Protein AF-A0A7W1NV57-F1 (afdb_monomer_lite)

Sequence (138 aa):
ETIRKWAVEFENELSPTANPGDGRQRVFVDDDLAIFALISEMKGQGKLYTDIHAALANGQRGSAPQNAKSLIVADPPRALALQTRIDALESQLTTALNANQRLEGRFDEVNRQLEAAKAEIKALNREIGRLESGKGSE

pLDDT: mean 88.09, std 13.29, range [45.34, 98.12]

Foldseek 3Di:
DDLVVVLVLCVVLFDCQQPVDPPDDRDGDPQNQQLVQLVVVCVVVVDDVVVSVVCVVVVHTHDGDPPVVVPPPPVVVVVVVVVVVVVVVVVVVVVVVVVVVVVVVVVVVVVVVVVVVVVVVVVVVVVVVVVVVVVVPD

Secondary structure (DSSP, 8-state):
--HHHHHHHTTTTS-TTTS--TTS-----HHHHHHHHHHHHHHHTT--HHHHHHHHHTT------S-GGGGS---HHHHHHHHHHHHHHHHHHHHHHHHHHHHHHHHHHHHHHHHHHHHHHHHHHHHHHHHHHHHT--

Radius of gyration: 38.56 Å; chains: 1; bounding box: 72×26×112 Å

Structure (mmCIF, N/CA/C/O backbone):
data_AF-A0A7W1NV57-F1
#
_entry.id   AF-A0A7W1NV57-F1
#
loop_
_atom_site.group_PDB
_atom_site.id
_atom_site.type_symbol
_atom_site.label_atom_id
_atom_site.label_alt_id
_atom_site.label_comp_id
_atom_site.label_asym_id
_atom_site.label_entity_id
_atom_site.label_seq_id
_atom_site.pdbx_PDB_ins_code
_atom_site.Cartn_x
_atom_site.Cartn_y
_atom_site.Cartn_z
_atom_site.occupancy
_atom_site.B_iso_or_equiv
_atom_site.auth_seq_id
_atom_site.auth_comp_id
_atom_site.auth_asym_id
_atom_site.auth_atom_id
_atom_site.pdbx_PDB_model_num
ATOM 1 N N . GLU A 1 1 ? 19.763 9.296 -24.489 1.00 65.12 1 GLU A N 1
ATOM 2 C CA . GLU A 1 1 ? 18.367 9.527 -24.942 1.00 65.12 1 GLU A CA 1
ATOM 3 C C . GLU A 1 1 ? 17.409 8.865 -23.953 1.00 65.12 1 GLU A C 1
ATOM 5 O O . GLU A 1 1 ? 17.891 8.162 -23.075 1.00 65.12 1 GLU A O 1
ATOM 10 N N . THR A 1 2 ? 16.100 9.130 -24.012 1.00 84.31 2 THR A N 1
ATOM 11 C CA . THR A 1 2 ? 15.120 8.570 -23.057 1.00 84.31 2 THR A CA 1
ATOM 12 C C . THR A 1 2 ? 14.015 7.805 -23.783 1.00 84.31 2 THR A C 1
ATOM 14 O O . THR A 1 2 ? 13.649 8.178 -24.897 1.00 84.31 2 THR A O 1
ATOM 17 N N . ILE A 1 3 ? 13.422 6.802 -23.119 1.00 86.62 3 ILE A N 1
ATOM 18 C CA . ILE A 1 3 ? 12.301 5.989 -23.641 1.00 86.62 3 ILE A CA 1
ATOM 19 C C . ILE A 1 3 ? 11.145 6.868 -24.137 1.00 86.62 3 ILE A C 1
ATOM 21 O O . ILE A 1 3 ? 10.529 6.569 -25.150 1.00 86.62 3 ILE A O 1
ATOM 25 N N . ARG A 1 4 ? 10.882 8.006 -23.479 1.00 87.25 4 ARG A N 1
ATOM 26 C CA . ARG A 1 4 ? 9.840 8.950 -23.912 1.00 87.25 4 ARG A CA 1
ATOM 27 C C . ARG A 1 4 ? 10.096 9.515 -25.311 1.00 87.25 4 ARG A C 1
ATOM 29 O O . ARG A 1 4 ? 9.143 9.683 -26.056 1.00 87.25 4 ARG A O 1
ATOM 36 N N . LYS A 1 5 ? 11.349 9.838 -25.651 1.00 90.25 5 LYS A N 1
ATOM 37 C CA . LYS A 1 5 ? 11.689 10.356 -26.985 1.00 90.25 5 LYS A CA 1
ATOM 38 C C . LYS A 1 5 ? 11.549 9.263 -28.038 1.00 90.25 5 LYS A C 1
ATOM 40 O O . LYS A 1 5 ? 10.968 9.511 -29.083 1.00 90.25 5 LYS A O 1
ATOM 45 N N . TRP A 1 6 ? 12.011 8.054 -27.729 1.00 93.31 6 TRP A N 1
ATOM 46 C CA . TRP A 1 6 ? 11.865 6.909 -28.627 1.00 93.31 6 TRP A CA 1
ATOM 47 C C . TRP A 1 6 ? 10.399 6.534 -28.857 1.00 93.31 6 TRP A C 1
ATOM 49 O O . TRP A 1 6 ? 10.021 6.250 -29.980 1.00 93.31 6 TRP A O 1
ATOM 59 N N . ALA A 1 7 ? 9.548 6.628 -27.835 1.00 91.62 7 ALA A N 1
ATOM 60 C CA . ALA A 1 7 ? 8.119 6.358 -27.974 1.00 91.62 7 ALA A CA 1
ATOM 61 C C . ALA A 1 7 ? 7.356 7.376 -28.845 1.00 91.62 7 ALA A C 1
ATOM 63 O O . ALA A 1 7 ? 6.195 7.141 -29.158 1.00 91.62 7 ALA A O 1
ATOM 64 N N . VAL A 1 8 ? 7.970 8.518 -29.171 1.00 91.69 8 VAL A N 1
ATOM 65 C CA . VAL A 1 8 ? 7.435 9.495 -30.132 1.00 91.69 8 VAL A CA 1
ATOM 66 C C . VAL A 1 8 ? 8.051 9.266 -31.511 1.00 91.69 8 VAL A C 1
ATOM 68 O O . VAL A 1 8 ? 7.335 9.256 -32.499 1.00 91.69 8 VAL A O 1
ATOM 71 N N . GLU A 1 9 ? 9.367 9.048 -31.575 1.00 94.00 9 GLU A N 1
ATOM 72 C CA . GLU A 1 9 ? 10.082 8.805 -32.837 1.00 94.00 9 GLU A CA 1
ATOM 73 C C . GLU A 1 9 ? 9.598 7.532 -33.552 1.00 94.00 9 GLU A C 1
ATOM 75 O O . GLU A 1 9 ? 9.389 7.540 -34.759 1.00 94.00 9 GLU A O 1
ATOM 80 N N . PHE A 1 10 ? 9.381 6.453 -32.796 1.00 94.56 10 PHE A N 1
ATOM 81 C CA . PHE A 1 10 ? 9.028 5.124 -33.307 1.00 94.56 10 PHE A CA 1
ATOM 82 C C . PHE A 1 10 ? 7.547 4.784 -33.081 1.00 94.56 10 PHE A C 1
ATOM 84 O O . PHE A 1 10 ? 7.187 3.634 -32.838 1.00 94.56 10 PHE A O 1
ATOM 91 N N . GLU A 1 11 ? 6.671 5.791 -33.081 1.00 93.94 11 GLU A N 1
ATOM 92 C CA . GLU A 1 11 ? 5.237 5.606 -32.820 1.00 93.94 11 GLU A CA 1
ATOM 93 C C . GLU A 1 11 ? 4.569 4.638 -33.809 1.00 93.94 11 GLU A C 1
ATOM 95 O O . GLU A 1 11 ? 3.658 3.910 -33.425 1.00 93.94 11 GLU A O 1
ATOM 100 N N . ASN A 1 12 ? 5.037 4.593 -35.058 1.00 93.44 12 ASN A N 1
ATOM 101 C CA . ASN A 1 12 ? 4.463 3.730 -36.093 1.00 93.44 12 ASN A CA 1
ATOM 102 C C . ASN A 1 12 ? 4.837 2.253 -35.915 1.00 93.44 12 ASN A C 1
ATOM 104 O O . ASN A 1 12 ? 4.142 1.373 -36.420 1.00 93.44 12 ASN A O 1
ATOM 108 N N . GLU A 1 13 ? 5.953 1.981 -35.243 1.00 93.94 13 GLU A N 1
ATOM 109 C CA . GLU A 1 13 ? 6.467 0.637 -34.999 1.00 93.94 13 GLU A CA 1
ATOM 110 C C . GLU A 1 13 ? 6.017 0.078 -33.647 1.00 93.94 13 GLU A C 1
ATOM 112 O O . GLU A 1 13 ? 6.025 -1.136 -33.462 1.00 93.94 13 GLU A O 1
ATOM 117 N N . LEU A 1 14 ? 5.629 0.950 -32.716 1.00 93.81 14 LEU A N 1
ATOM 118 C CA . LEU A 1 14 ? 5.177 0.590 -31.378 1.00 93.81 14 LEU A CA 1
ATOM 119 C C . LEU A 1 14 ? 3.665 0.337 -31.319 1.00 93.81 14 LEU A C 1
ATOM 121 O O . LEU A 1 14 ? 2.883 0.709 -32.194 1.00 93.81 14 LEU A O 1
ATOM 125 N N . SER A 1 15 ? 3.234 -0.284 -30.226 1.00 91.75 15 SER A N 1
ATOM 126 C CA . SER A 1 15 ? 1.825 -0.506 -29.943 1.00 91.75 15 SER A CA 1
ATOM 127 C C . SER A 1 15 ? 1.056 0.816 -29.765 1.00 91.75 15 SER A C 1
ATOM 129 O O . SER A 1 15 ? 1.597 1.798 -29.248 1.00 91.75 15 SER A O 1
ATOM 131 N N . PRO A 1 16 ? -0.257 0.856 -30.066 1.00 88.81 16 PRO A N 1
ATOM 132 C CA . PRO A 1 16 ? -1.076 2.055 -29.848 1.00 88.81 16 PRO A CA 1
ATOM 133 C C . PRO A 1 16 ? -1.112 2.529 -28.385 1.00 88.81 16 PRO A C 1
ATOM 135 O O . PRO A 1 16 ? -1.417 3.685 -28.095 1.00 88.81 16 PRO A O 1
ATOM 138 N N . THR A 1 17 ? -0.813 1.639 -27.434 1.00 87.69 17 THR A N 1
ATOM 139 C CA . THR A 1 17 ? -0.750 1.962 -26.003 1.00 87.69 17 THR A CA 1
ATOM 140 C C . THR A 1 17 ? 0.581 2.590 -25.586 1.00 87.69 17 THR A C 1
ATOM 142 O O . THR A 1 17 ? 0.657 3.197 -24.512 1.00 87.69 17 THR A O 1
ATOM 145 N N . ALA A 1 18 ? 1.612 2.504 -26.432 1.00 88.25 18 ALA A N 1
ATOM 146 C CA . ALA A 1 18 ? 2.917 3.113 -26.207 1.00 88.25 18 ALA A CA 1
ATOM 147 C C . ALA A 1 18 ? 2.871 4.647 -26.319 1.00 88.25 18 ALA A C 1
ATOM 149 O O . ALA A 1 18 ? 3.625 5.331 -25.615 1.00 88.25 18 ALA A O 1
ATOM 150 N N . ASN A 1 19 ? 1.962 5.195 -27.139 1.00 87.69 19 ASN A N 1
ATOM 151 C CA . ASN A 1 19 ? 1.694 6.632 -27.267 1.00 87.69 19 ASN A CA 1
ATOM 152 C C . ASN A 1 19 ? 0.181 6.955 -27.254 1.00 87.69 19 ASN A C 1
ATOM 154 O O . ASN A 1 19 ? -0.391 7.330 -28.270 1.00 87.69 19 ASN A O 1
ATOM 158 N N . PRO A 1 20 ? -0.502 6.858 -26.099 1.00 84.44 20 PRO A N 1
ATOM 159 C CA . PRO A 1 20 ? -1.964 6.938 -26.032 1.00 84.44 20 PRO A CA 1
ATOM 160 C C . PRO A 1 20 ? -2.529 8.372 -26.102 1.00 84.44 20 PRO A C 1
ATOM 162 O O . PRO A 1 20 ? -3.733 8.557 -25.905 1.00 84.44 20 PRO A O 1
ATOM 165 N N . GLY A 1 21 ? -1.686 9.381 -26.341 1.00 80.62 21 GLY A N 1
ATOM 166 C CA . GLY A 1 21 ? -2.055 10.797 -26.304 1.00 80.62 21 GLY A CA 1
ATOM 167 C C . GLY A 1 21 ? -2.154 11.389 -24.892 1.00 80.62 21 GLY A C 1
ATOM 168 O O . GLY A 1 21 ? -1.768 10.774 -23.892 1.00 80.62 21 GLY A O 1
ATOM 169 N N . ASP A 1 22 ? -2.649 12.624 -24.819 1.00 82.06 22 ASP A N 1
ATOM 170 C CA . ASP A 1 22 ? -2.650 13.417 -23.590 1.00 82.06 22 ASP A CA 1
ATOM 171 C C . ASP A 1 22 ? -3.576 12.852 -22.503 1.00 82.06 22 ASP A C 1
ATOM 173 O O . ASP A 1 22 ? -4.660 12.327 -22.761 1.00 82.06 22 ASP A O 1
ATOM 177 N N . GLY A 1 23 ? -3.135 12.966 -21.246 1.00 80.38 23 GLY A N 1
ATOM 178 C CA . GLY A 1 23 ? -3.905 12.552 -20.068 1.00 80.38 23 GLY A CA 1
ATOM 179 C C . GLY A 1 23 ? -3.998 11.038 -19.845 1.00 80.38 23 GLY A C 1
ATOM 180 O O . GLY A 1 23 ? -4.648 10.612 -18.891 1.00 80.38 23 GLY A O 1
ATOM 181 N N . ARG A 1 24 ? -3.347 10.218 -20.680 1.00 81.50 24 ARG A N 1
ATOM 182 C CA . ARG A 1 24 ? -3.348 8.752 -20.565 1.00 81.50 24 ARG A CA 1
ATOM 183 C C . ARG A 1 24 ? -1.962 8.205 -20.237 1.00 81.50 24 ARG A C 1
ATOM 185 O O . ARG A 1 24 ? -0.936 8.730 -20.667 1.00 81.50 24 ARG A O 1
ATOM 192 N N . GLN A 1 25 ? -1.930 7.130 -19.454 1.00 83.38 25 GLN A N 1
ATOM 193 C CA . GLN A 1 25 ? -0.689 6.466 -19.068 1.00 83.38 25 GLN A CA 1
ATOM 194 C C . GLN A 1 25 ? -0.180 5.571 -20.206 1.00 83.38 25 GLN A C 1
ATOM 196 O O . GLN A 1 25 ? -0.939 4.767 -20.739 1.00 83.38 25 GLN A O 1
ATOM 201 N N . ARG A 1 26 ? 1.112 5.691 -20.545 1.00 86.56 26 ARG A N 1
ATOM 202 C CA . ARG A 1 26 ? 1.785 4.814 -21.518 1.00 86.56 26 ARG A CA 1
ATOM 203 C C . ARG A 1 26 ? 1.892 3.402 -20.960 1.00 86.56 26 ARG A C 1
ATOM 205 O O . ARG A 1 26 ? 2.352 3.221 -19.831 1.00 86.56 26 ARG A O 1
ATOM 212 N N . VAL A 1 27 ? 1.508 2.428 -21.771 1.00 86.81 27 VAL A N 1
ATOM 213 C CA . VAL A 1 27 ? 1.645 1.005 -21.470 1.00 86.81 27 VAL A CA 1
ATOM 214 C C . VAL A 1 27 ? 2.389 0.367 -22.630 1.00 86.81 27 VAL A C 1
ATOM 216 O O . VAL A 1 27 ? 1.964 0.485 -23.777 1.00 86.81 27 VAL A O 1
ATOM 219 N N . PHE A 1 28 ? 3.506 -0.278 -22.314 1.00 88.56 28 PHE A N 1
ATOM 220 C CA . PHE A 1 28 ? 4.338 -0.974 -23.285 1.00 88.56 28 PHE A CA 1
ATOM 221 C C . PHE A 1 28 ? 4.081 -2.472 -23.177 1.00 88.56 28 PHE A C 1
ATOM 223 O O . PHE A 1 28 ? 4.089 -3.018 -22.070 1.00 88.56 28 PHE A O 1
ATOM 230 N N . VAL A 1 29 ? 3.830 -3.113 -24.313 1.00 88.31 29 VAL A N 1
ATOM 231 C CA . VAL A 1 29 ? 3.677 -4.569 -24.412 1.00 88.31 29 VAL A CA 1
ATOM 232 C C . VAL A 1 29 ? 5.024 -5.229 -24.711 1.00 88.31 29 VAL A C 1
ATOM 234 O O . VAL A 1 29 ? 6.011 -4.550 -24.986 1.00 88.31 29 VAL A O 1
ATOM 237 N N . ASP A 1 30 ? 5.085 -6.559 -24.669 1.00 87.25 30 ASP A N 1
ATOM 238 C CA . ASP A 1 30 ? 6.347 -7.293 -24.838 1.00 87.25 30 ASP A CA 1
ATOM 239 C C . ASP A 1 30 ? 7.046 -6.998 -26.181 1.00 87.25 30 ASP A C 1
ATOM 241 O O . ASP A 1 30 ? 8.273 -6.903 -26.225 1.00 87.25 30 ASP A O 1
ATOM 245 N N . ASP A 1 31 ? 6.287 -6.776 -27.260 1.00 89.06 31 ASP A N 1
ATOM 246 C CA . ASP A 1 31 ? 6.856 -6.405 -28.567 1.00 89.06 31 A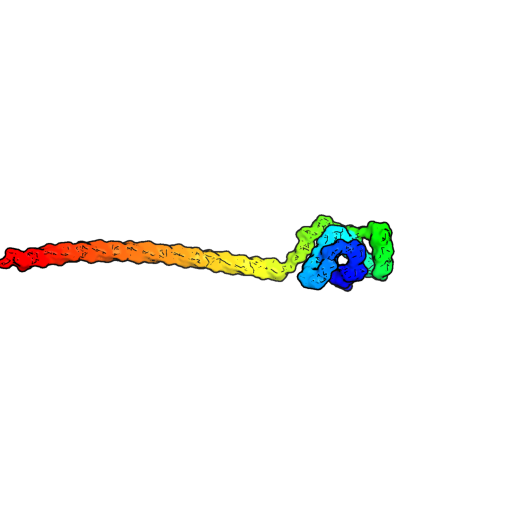SP A CA 1
ATOM 247 C C . ASP A 1 31 ? 7.521 -5.015 -28.537 1.00 89.06 31 ASP A C 1
ATOM 249 O O . ASP A 1 31 ? 8.619 -4.837 -29.067 1.00 89.06 31 ASP A O 1
ATOM 253 N N . ASP A 1 32 ? 6.943 -4.054 -27.804 1.00 92.31 32 ASP A N 1
ATOM 254 C CA . ASP A 1 32 ? 7.537 -2.722 -27.616 1.00 92.31 32 ASP A CA 1
ATOM 255 C C . ASP A 1 32 ? 8.898 -2.815 -26.914 1.00 92.31 32 ASP A C 1
ATOM 257 O O . ASP A 1 32 ? 9.828 -2.068 -27.225 1.00 92.31 32 ASP A O 1
ATOM 261 N N . LEU A 1 33 ? 9.048 -3.757 -25.976 1.00 90.88 33 LEU A N 1
ATOM 262 C CA . LEU A 1 33 ? 10.319 -3.996 -25.292 1.00 90.88 33 LEU A CA 1
ATOM 263 C C . LEU A 1 33 ? 11.384 -4.533 -26.251 1.00 90.88 33 LEU A C 1
ATOM 265 O O . LEU A 1 33 ? 12.547 -4.139 -26.145 1.00 90.88 33 LEU A O 1
ATOM 269 N N . ALA A 1 34 ? 11.006 -5.396 -27.197 1.00 91.56 34 ALA A N 1
ATOM 270 C CA . ALA A 1 34 ? 11.919 -5.910 -28.216 1.00 91.56 34 ALA A CA 1
ATOM 271 C C . ALA A 1 34 ? 12.374 -4.799 -29.178 1.00 91.56 34 ALA A C 1
ATOM 273 O O . ALA A 1 34 ? 13.539 -4.757 -29.585 1.00 91.56 34 ALA A O 1
ATOM 274 N N . ILE A 1 35 ? 11.483 -3.855 -29.485 1.00 93.88 35 ILE A N 1
ATOM 275 C CA . ILE A 1 35 ? 11.797 -2.658 -30.271 1.00 93.88 35 ILE A CA 1
ATOM 276 C C . ILE A 1 35 ? 12.753 -1.741 -29.496 1.00 93.88 35 ILE A C 1
ATOM 278 O O . ILE A 1 35 ? 13.793 -1.353 -30.028 1.00 93.88 35 ILE A O 1
ATOM 282 N N . PHE A 1 36 ? 12.488 -1.457 -28.216 1.00 93.81 36 PHE A N 1
ATOM 283 C CA . PHE A 1 36 ? 13.399 -0.650 -27.394 1.00 93.81 36 PHE A CA 1
ATOM 284 C C . PHE A 1 36 ? 14.764 -1.301 -27.178 1.00 93.81 36 PHE A C 1
ATOM 286 O O . PHE A 1 36 ? 15.771 -0.590 -27.150 1.00 93.81 36 PHE A O 1
ATOM 293 N N . ALA A 1 37 ? 14.820 -2.628 -27.051 1.00 92.69 37 ALA A N 1
ATOM 294 C CA . ALA A 1 37 ? 16.078 -3.360 -26.970 1.00 92.69 37 ALA A CA 1
ATOM 295 C C . ALA A 1 37 ? 16.922 -3.141 -28.236 1.00 92.69 37 ALA A C 1
ATOM 297 O O . ALA A 1 37 ? 18.101 -2.801 -28.127 1.00 92.69 37 ALA A O 1
ATOM 298 N N . LEU A 1 38 ? 16.302 -3.231 -29.420 1.00 94.44 38 LEU A N 1
ATOM 299 C CA . LEU A 1 38 ? 16.980 -2.971 -30.693 1.00 94.44 38 LEU A CA 1
ATOM 300 C C . LEU A 1 38 ? 17.448 -1.518 -30.808 1.00 94.44 38 LEU A C 1
ATOM 302 O O . LEU A 1 38 ? 18.597 -1.269 -31.172 1.00 94.44 38 LEU A O 1
ATOM 306 N N . ILE A 1 39 ? 16.583 -0.557 -30.459 1.00 94.19 39 ILE A N 1
ATOM 307 C CA . ILE A 1 39 ? 16.933 0.869 -30.472 1.00 94.19 39 ILE A CA 1
ATOM 308 C C . ILE A 1 39 ? 18.147 1.104 -29.570 1.00 94.19 39 ILE A C 1
ATOM 310 O O . ILE A 1 39 ? 19.124 1.713 -30.000 1.00 94.19 39 ILE A O 1
ATOM 314 N N . SER A 1 40 ? 18.123 0.592 -28.337 1.00 93.19 40 SER A N 1
ATOM 315 C CA . SER A 1 40 ? 19.224 0.753 -27.386 1.00 93.19 40 SER A CA 1
ATOM 316 C C . SER A 1 40 ? 20.537 0.164 -27.907 1.00 93.19 40 SER A C 1
ATOM 318 O O . SER A 1 40 ? 21.586 0.795 -27.767 1.00 93.19 40 SER A O 1
ATOM 320 N N . GLU A 1 41 ? 20.493 -1.020 -28.515 1.00 92.94 41 GLU A N 1
ATOM 321 C CA . GLU A 1 41 ? 21.665 -1.677 -29.096 1.00 92.94 41 GLU A CA 1
ATOM 322 C C . GLU A 1 41 ? 22.247 -0.869 -30.264 1.00 92.94 41 GLU A C 1
ATOM 324 O O . GLU A 1 41 ? 23.424 -0.500 -30.249 1.00 92.94 41 GLU A O 1
ATOM 329 N N . MET A 1 42 ? 21.418 -0.519 -31.248 1.00 94.44 42 MET A N 1
ATOM 330 C CA . MET A 1 42 ? 21.853 0.213 -32.440 1.00 94.44 42 MET A CA 1
ATOM 331 C C . MET A 1 42 ? 22.323 1.634 -32.104 1.00 94.44 42 MET A C 1
ATOM 333 O O . MET A 1 42 ? 23.309 2.114 -32.669 1.00 94.44 42 MET A O 1
ATOM 337 N N . LYS A 1 43 ? 21.688 2.299 -31.132 1.00 93.62 43 LYS A N 1
ATOM 338 C CA . LYS A 1 43 ? 22.164 3.586 -30.605 1.00 93.62 43 LYS A CA 1
ATOM 339 C C . LYS A 1 43 ? 23.503 3.450 -29.883 1.00 93.62 43 LYS A C 1
ATOM 341 O O . LYS A 1 43 ? 24.347 4.329 -30.046 1.00 93.62 43 LYS A O 1
ATOM 346 N N . GLY A 1 44 ? 23.733 2.357 -29.151 1.00 90.44 44 GLY A N 1
ATOM 347 C CA . GLY A 1 44 ? 25.037 2.034 -28.558 1.00 90.44 44 GLY A CA 1
ATOM 348 C C . GLY A 1 44 ? 26.141 1.832 -29.603 1.00 90.44 44 GLY A C 1
ATOM 349 O O . GLY A 1 44 ? 27.294 2.174 -29.357 1.00 90.44 44 GLY A O 1
ATOM 350 N N . GLN A 1 45 ? 25.777 1.364 -30.798 1.00 93.50 45 GLN A N 1
ATOM 351 C CA . GLN A 1 45 ? 26.668 1.237 -31.958 1.00 93.50 45 GLN A CA 1
ATOM 352 C C . GLN A 1 45 ? 26.821 2.542 -32.767 1.00 93.50 45 GLN A C 1
ATOM 354 O O . GLN A 1 45 ? 27.495 2.553 -33.797 1.00 93.50 45 GLN A O 1
ATOM 359 N N . GLY A 1 46 ? 26.190 3.642 -32.340 1.00 93.62 46 GLY A N 1
ATOM 360 C CA . GLY A 1 46 ? 26.259 4.937 -33.021 1.00 93.62 46 GLY A CA 1
ATOM 361 C C . GLY A 1 46 ? 25.411 5.047 -34.294 1.00 93.62 46 GLY A C 1
ATOM 362 O O . GLY A 1 46 ? 25.645 5.950 -35.095 1.00 93.62 46 GLY A O 1
ATOM 363 N N . LYS A 1 47 ? 24.435 4.153 -34.503 1.00 95.62 47 LYS A N 1
ATOM 364 C CA . LYS A 1 47 ? 23.519 4.209 -35.653 1.00 95.62 47 LYS A CA 1
ATOM 365 C C . LYS A 1 47 ? 22.532 5.373 -35.554 1.00 95.62 47 LYS A C 1
ATOM 367 O O . LYS A 1 47 ? 22.184 5.833 -34.459 1.00 95.62 47 LYS A O 1
ATOM 372 N N . LEU A 1 48 ? 22.068 5.842 -36.712 1.00 96.00 48 LEU A N 1
ATOM 373 C CA . LEU A 1 48 ? 21.056 6.895 -36.814 1.00 96.00 48 LEU A CA 1
ATOM 374 C C . LEU A 1 48 ? 19.647 6.297 -36.724 1.00 96.00 48 LEU A C 1
ATOM 376 O O . LEU A 1 48 ? 19.453 5.114 -36.989 1.00 96.00 48 LEU A O 1
ATOM 380 N N . TYR A 1 49 ? 18.641 7.110 -36.386 1.00 94.94 49 TYR A N 1
ATOM 381 C CA . TYR A 1 49 ? 17.251 6.636 -36.318 1.00 94.94 49 TYR A CA 1
ATOM 382 C C . TYR A 1 49 ? 16.754 6.073 -37.649 1.00 94.94 49 TYR A C 1
ATOM 384 O O . TYR A 1 49 ? 16.058 5.066 -37.658 1.00 94.94 49 TYR A O 1
ATOM 392 N N . THR A 1 50 ? 17.193 6.638 -38.774 1.00 96.25 50 THR A N 1
ATOM 393 C CA . THR A 1 50 ? 16.882 6.124 -40.114 1.00 96.25 50 THR A CA 1
ATOM 394 C C . THR A 1 50 ? 17.326 4.674 -40.308 1.00 96.25 50 THR A C 1
ATOM 396 O O . THR A 1 50 ? 16.587 3.879 -40.882 1.00 96.25 50 THR A O 1
ATOM 399 N N . ASP A 1 51 ? 18.500 4.307 -39.786 1.00 95.56 51 ASP A N 1
ATOM 400 C CA . ASP A 1 51 ? 19.012 2.934 -39.861 1.00 95.56 51 ASP A CA 1
ATOM 401 C C . ASP A 1 51 ? 18.174 1.989 -38.993 1.00 95.56 51 ASP A C 1
ATOM 403 O O . ASP A 1 51 ? 17.946 0.836 -39.352 1.00 95.56 51 ASP A O 1
ATOM 407 N N . ILE A 1 52 ? 17.696 2.493 -37.854 1.00 95.62 52 ILE A N 1
ATOM 408 C CA . ILE A 1 52 ? 16.868 1.740 -36.911 1.00 95.62 52 ILE A CA 1
ATOM 409 C C . ILE A 1 52 ? 15.460 1.526 -37.482 1.00 95.62 52 ILE A C 1
ATOM 411 O O . ILE A 1 52 ? 14.955 0.408 -37.419 1.00 95.62 52 ILE A O 1
ATOM 415 N N . HIS A 1 53 ? 14.853 2.533 -38.121 1.00 96.50 53 HIS A N 1
ATOM 416 C CA . HIS A 1 53 ? 13.592 2.362 -38.856 1.00 96.50 53 HIS A CA 1
ATOM 417 C C . HIS A 1 53 ? 13.735 1.328 -39.975 1.00 96.50 53 HIS A C 1
ATOM 419 O O . HIS A 1 53 ? 12.878 0.460 -40.122 1.00 96.50 53 HIS A O 1
ATOM 425 N N . ALA A 1 54 ? 14.837 1.361 -40.732 1.00 96.19 54 ALA A N 1
ATOM 426 C CA . ALA A 1 54 ? 15.095 0.365 -41.770 1.00 96.19 54 ALA A CA 1
ATOM 427 C C . ALA A 1 54 ? 15.231 -1.054 -41.187 1.00 96.19 54 ALA A C 1
ATOM 429 O O . ALA A 1 54 ? 14.675 -2.006 -41.734 1.00 96.19 54 ALA A O 1
ATOM 430 N N . ALA A 1 55 ? 15.928 -1.209 -40.059 1.00 94.44 55 ALA A N 1
ATOM 431 C CA . ALA A 1 55 ? 16.033 -2.480 -39.345 1.00 94.44 55 ALA A CA 1
ATOM 432 C C . ALA A 1 55 ? 14.658 -2.996 -38.879 1.00 94.44 55 ALA A C 1
ATOM 434 O O . ALA A 1 55 ? 14.309 -4.152 -39.134 1.00 94.44 55 ALA A O 1
ATOM 435 N N . LEU A 1 56 ? 13.848 -2.129 -38.265 1.00 95.62 56 LEU A N 1
ATOM 436 C CA . LEU A 1 56 ? 12.502 -2.459 -37.787 1.00 95.62 56 LEU A CA 1
ATOM 437 C C . LEU A 1 56 ? 11.548 -2.830 -38.929 1.00 95.62 56 LEU A C 1
ATOM 439 O O . LEU A 1 56 ? 10.803 -3.805 -38.795 1.00 95.62 56 LEU A O 1
ATOM 443 N N . ALA A 1 57 ? 11.612 -2.108 -40.052 1.00 93.81 57 ALA A N 1
ATOM 444 C CA . ALA A 1 57 ? 10.837 -2.381 -41.263 1.00 93.81 57 ALA A CA 1
ATOM 445 C C . ALA A 1 57 ? 11.210 -3.728 -41.904 1.00 93.81 57 ALA A C 1
ATOM 447 O O . ALA A 1 57 ? 10.346 -4.422 -42.434 1.00 93.81 57 ALA A O 1
ATOM 448 N N . ASN A 1 58 ? 12.474 -4.143 -41.784 1.00 94.00 58 ASN A N 1
ATOM 449 C CA . ASN A 1 58 ? 12.940 -5.475 -42.180 1.00 94.00 58 ASN A CA 1
ATOM 450 C C . ASN A 1 58 ? 12.578 -6.577 -41.165 1.00 94.00 58 ASN A C 1
ATOM 452 O O . ASN A 1 58 ? 13.040 -7.711 -41.291 1.00 94.00 58 ASN A O 1
ATOM 456 N N . GLY A 1 59 ? 11.777 -6.261 -40.144 1.00 91.94 59 GLY A N 1
ATOM 457 C CA . GLY A 1 59 ? 11.328 -7.211 -39.130 1.00 91.94 59 GLY A CA 1
ATOM 458 C C . GLY A 1 59 ? 12.378 -7.541 -38.071 1.00 91.94 59 GLY A C 1
ATOM 459 O O . GLY A 1 59 ? 12.167 -8.460 -37.282 1.00 91.94 59 GLY A O 1
ATOM 460 N N . GLN A 1 60 ? 13.498 -6.812 -38.012 1.00 94.19 60 GLN A N 1
ATOM 461 C CA . GLN A 1 60 ? 14.468 -7.014 -36.940 1.00 94.19 60 GLN A CA 1
ATOM 462 C C . GLN A 1 60 ? 13.866 -6.577 -35.604 1.00 94.19 60 GLN A C 1
ATOM 464 O O . GLN A 1 60 ? 13.133 -5.587 -35.515 1.00 94.19 60 GLN A O 1
ATOM 469 N N . ARG A 1 61 ? 14.171 -7.340 -34.558 1.00 92.94 61 ARG A N 1
ATOM 470 C CA . ARG A 1 61 ? 13.761 -7.089 -33.176 1.00 92.94 61 ARG A CA 1
ATOM 471 C C . ARG A 1 61 ? 14.931 -7.409 -32.258 1.00 92.94 61 ARG A C 1
ATOM 473 O O . ARG A 1 61 ? 15.731 -8.295 -32.557 1.00 92.94 61 ARG A O 1
ATOM 480 N N . GLY A 1 62 ? 15.041 -6.669 -31.163 1.00 89.31 62 GLY A N 1
ATOM 481 C CA . GLY A 1 62 ? 16.077 -6.878 -30.163 1.00 89.31 62 GLY A CA 1
ATOM 482 C C . GLY A 1 62 ? 15.704 -8.010 -29.216 1.00 89.31 62 GLY A C 1
ATOM 483 O O . GLY A 1 62 ? 14.542 -8.403 -29.102 1.00 89.31 62 GLY A O 1
ATOM 484 N N . SER A 1 63 ? 16.698 -8.516 -28.493 1.00 85.25 63 SER A N 1
ATOM 485 C CA . SER A 1 63 ? 16.461 -9.482 -27.424 1.00 85.25 63 SER A CA 1
ATOM 486 C C . SER A 1 63 ? 16.021 -8.744 -26.159 1.00 85.25 63 SER A C 1
ATOM 488 O O . SER A 1 63 ? 16.849 -8.247 -25.392 1.00 85.25 63 SER A O 1
ATOM 490 N N . ALA A 1 64 ? 14.707 -8.625 -25.956 1.00 72.44 64 ALA A N 1
ATOM 491 C CA . ALA A 1 64 ? 14.172 -8.121 -24.698 1.00 72.44 64 ALA A CA 1
ATOM 492 C C . ALA A 1 64 ? 14.450 -9.132 -23.567 1.00 72.44 64 ALA A C 1
ATOM 494 O O . ALA A 1 64 ? 14.314 -10.343 -23.775 1.00 72.44 64 ALA A O 1
ATOM 495 N N . PRO A 1 65 ? 14.804 -8.680 -22.352 1.00 66.88 65 PRO A N 1
ATOM 496 C CA . PRO A 1 65 ? 14.919 -9.570 -21.203 1.00 66.88 65 PRO A CA 1
ATOM 497 C C . PRO A 1 65 ? 13.595 -10.317 -20.987 1.00 66.88 65 PRO A C 1
ATOM 499 O O . PRO A 1 65 ? 12.574 -9.692 -20.711 1.00 66.88 65 PRO A O 1
ATOM 502 N N . GLN A 1 66 ? 13.608 -11.654 -21.069 1.00 62.22 66 GLN A N 1
ATOM 503 C CA . GLN A 1 66 ? 12.395 -12.492 -20.968 1.00 62.22 66 GLN A CA 1
ATOM 504 C C . GLN A 1 66 ? 11.653 -12.360 -19.623 1.00 62.22 66 GLN A C 1
ATOM 506 O O . GLN A 1 66 ? 10.517 -12.802 -19.485 1.00 62.22 66 GLN A O 1
ATOM 511 N N . ASN A 1 67 ? 12.270 -11.702 -18.639 1.00 54.91 67 ASN A N 1
ATOM 512 C CA . ASN A 1 67 ? 11.703 -11.426 -17.328 1.00 54.91 67 ASN A CA 1
ATOM 513 C C . ASN A 1 67 ? 11.509 -9.917 -17.108 1.00 54.91 67 ASN A C 1
ATOM 515 O O . ASN A 1 67 ? 12.082 -9.336 -16.192 1.00 54.91 67 ASN A O 1
ATOM 519 N N . ALA A 1 68 ? 10.647 -9.263 -17.890 1.00 51.66 68 ALA A N 1
ATOM 520 C CA . ALA A 1 68 ? 10.234 -7.881 -17.608 1.00 51.66 68 ALA A CA 1
ATOM 521 C C . ALA A 1 68 ? 9.603 -7.719 -16.203 1.00 51.66 68 ALA A C 1
ATOM 523 O O . ALA A 1 68 ? 9.673 -6.649 -15.602 1.00 51.66 68 ALA A O 1
ATOM 524 N N . LYS A 1 69 ? 9.071 -8.804 -15.614 1.00 48.91 69 LYS A N 1
ATOM 525 C CA . LYS A 1 69 ? 8.587 -8.829 -14.220 1.00 48.91 69 LYS A CA 1
ATOM 526 C C . LYS A 1 69 ? 9.693 -8.650 -13.168 1.00 48.91 69 LYS A C 1
ATOM 528 O O . LYS A 1 69 ? 9.375 -8.246 -12.055 1.00 48.91 69 LYS A O 1
ATOM 533 N N . SER A 1 70 ? 10.967 -8.900 -13.494 1.00 45.34 70 SER A N 1
ATOM 534 C CA . SER A 1 70 ? 12.096 -8.606 -12.593 1.00 45.34 70 SER A CA 1
ATOM 535 C C . SER A 1 70 ? 12.671 -7.198 -12.784 1.00 45.34 70 SER A C 1
ATOM 537 O O . SER A 1 70 ? 13.585 -6.816 -12.061 1.00 45.34 70 SER A O 1
ATOM 539 N N . LEU A 1 71 ? 12.149 -6.434 -13.753 1.00 46.69 71 LEU A N 1
ATOM 540 C CA . LEU A 1 71 ? 12.502 -5.038 -14.032 1.00 46.69 71 LEU A CA 1
ATOM 541 C C . LEU A 1 71 ? 11.455 -4.059 -13.486 1.00 46.69 71 LEU A C 1
ATOM 543 O O . LEU A 1 71 ? 11.432 -2.891 -13.882 1.00 46.69 71 LEU A O 1
ATOM 547 N N . ILE A 1 72 ? 10.637 -4.480 -12.509 1.00 52.03 72 ILE A N 1
ATOM 548 C CA . ILE A 1 72 ? 10.250 -3.517 -11.480 1.00 52.03 72 ILE A CA 1
ATOM 549 C C . ILE A 1 72 ? 11.588 -3.069 -10.912 1.00 52.03 72 ILE A C 1
ATOM 551 O O . ILE A 1 72 ? 12.238 -3.820 -10.190 1.00 52.03 72 ILE A O 1
ATOM 555 N N . VAL A 1 73 ? 12.036 -1.881 -11.315 1.00 49.16 73 VAL A N 1
ATOM 556 C CA . VAL A 1 73 ? 13.054 -1.144 -10.588 1.00 49.16 73 VAL A CA 1
ATOM 557 C C . VAL A 1 73 ? 12.499 -1.088 -9.175 1.00 49.16 73 VAL A C 1
ATOM 559 O O . VAL A 1 73 ? 11.599 -0.300 -8.882 1.00 49.16 73 VAL A O 1
ATOM 562 N N . ALA A 1 74 ? 12.939 -2.020 -8.330 1.00 55.28 74 ALA A N 1
ATOM 563 C CA . ALA A 1 74 ? 12.859 -1.879 -6.901 1.00 55.28 74 ALA A CA 1
ATOM 564 C C . ALA A 1 74 ? 13.652 -0.609 -6.675 1.00 55.28 74 ALA A C 1
ATOM 566 O O . ALA A 1 74 ? 14.869 -0.663 -6.698 1.00 55.28 74 ALA A O 1
ATOM 567 N N . ASP A 1 75 ? 12.966 0.530 -6.657 1.00 63.41 75 ASP A N 1
ATOM 568 C CA . ASP A 1 75 ? 13.494 1.812 -6.238 1.00 63.41 75 ASP A CA 1
ATOM 569 C C . ASP A 1 75 ? 13.872 1.578 -4.775 1.00 63.41 75 ASP A C 1
ATOM 571 O O . ASP A 1 75 ? 12.972 1.549 -3.924 1.00 63.41 75 ASP A O 1
ATOM 575 N N . PRO A 1 76 ? 15.144 1.240 -4.468 1.00 68.75 76 PRO A N 1
ATOM 576 C CA . PRO A 1 76 ? 15.482 0.709 -3.154 1.00 68.75 76 PRO A CA 1
ATOM 577 C C . PRO A 1 76 ? 15.141 1.709 -2.037 1.00 68.75 76 PRO A C 1
ATOM 579 O O . PRO A 1 76 ? 14.621 1.276 -1.008 1.00 68.75 76 PRO A O 1
ATOM 582 N N . PRO A 1 77 ? 15.302 3.038 -2.243 1.00 75.25 77 PRO A N 1
ATOM 583 C CA . PRO A 1 77 ? 14.765 4.056 -1.347 1.00 75.25 77 PRO A CA 1
ATOM 584 C C . PRO A 1 77 ? 13.259 3.950 -1.102 1.00 75.25 77 PRO A C 1
ATOM 586 O O . PRO A 1 77 ? 12.824 4.063 0.042 1.00 75.25 77 PRO A O 1
ATOM 589 N N . ARG A 1 78 ? 12.446 3.715 -2.138 1.00 79.38 78 ARG A N 1
ATOM 590 C CA . ARG A 1 78 ? 10.989 3.580 -1.988 1.00 79.38 78 ARG A CA 1
ATOM 591 C C . ARG A 1 78 ? 10.608 2.288 -1.275 1.00 79.38 78 ARG A C 1
ATOM 593 O O . ARG A 1 78 ? 9.719 2.319 -0.431 1.00 79.38 78 ARG A O 1
ATOM 600 N N . ALA A 1 79 ? 11.265 1.175 -1.589 1.00 80.56 79 ALA A N 1
ATOM 601 C CA . ALA A 1 79 ? 11.034 -0.097 -0.906 1.00 80.56 79 ALA A CA 1
ATOM 602 C C . ALA A 1 79 ? 11.382 0.008 0.587 1.00 80.56 79 ALA A C 1
ATOM 604 O O . ALA A 1 79 ? 10.582 -0.385 1.431 1.00 80.56 79 ALA A O 1
ATOM 605 N N . LEU A 1 80 ? 12.519 0.632 0.912 1.00 86.06 80 LEU A N 1
ATOM 606 C CA . LEU A 1 80 ? 12.919 0.900 2.290 1.00 86.06 80 LEU A CA 1
ATOM 607 C C . LEU A 1 80 ? 11.937 1.847 2.994 1.00 86.06 80 LEU A C 1
ATOM 609 O O . LEU A 1 80 ? 11.533 1.578 4.117 1.00 86.06 80 LEU A O 1
ATOM 613 N N . ALA A 1 81 ? 11.501 2.923 2.333 1.00 87.69 81 ALA A N 1
ATOM 614 C CA . ALA A 1 81 ? 10.528 3.856 2.901 1.00 87.69 81 ALA A CA 1
ATOM 615 C C . ALA A 1 81 ? 9.168 3.193 3.174 1.00 87.69 81 ALA A C 1
ATOM 617 O O . ALA A 1 81 ? 8.535 3.474 4.193 1.00 87.69 81 ALA A O 1
ATOM 618 N N . LEU A 1 82 ? 8.724 2.302 2.282 1.00 89.81 82 LEU A N 1
ATOM 619 C CA . LEU A 1 82 ? 7.515 1.507 2.485 1.00 89.81 82 LEU A CA 1
ATOM 620 C C . LEU A 1 82 ? 7.686 0.519 3.639 1.00 89.81 82 LEU A C 1
ATOM 622 O O . LEU A 1 82 ? 6.782 0.426 4.463 1.00 89.81 82 LEU A O 1
ATOM 626 N N . GLN A 1 83 ? 8.839 -0.144 3.750 1.00 91.31 83 GLN A N 1
ATOM 627 C CA . GLN A 1 83 ? 9.126 -1.048 4.864 1.00 91.31 83 GLN A CA 1
ATOM 628 C C . GLN A 1 83 ? 9.112 -0.304 6.204 1.00 91.31 83 GLN A C 1
ATOM 630 O O . GLN A 1 83 ? 8.365 -0.677 7.099 1.00 91.31 83 GLN A O 1
ATOM 635 N N . THR A 1 84 ? 9.812 0.829 6.307 1.00 95.06 84 THR A N 1
ATOM 636 C CA . THR A 1 84 ? 9.785 1.676 7.511 1.00 95.06 84 THR A CA 1
ATOM 637 C C . THR A 1 84 ? 8.365 2.126 7.855 1.00 95.06 84 THR A C 1
ATOM 639 O O . THR A 1 84 ? 8.002 2.237 9.028 1.00 95.06 84 THR A O 1
ATOM 642 N N . ARG A 1 85 ? 7.531 2.402 6.842 1.00 95.25 85 ARG A N 1
ATOM 643 C CA . ARG A 1 85 ? 6.131 2.770 7.064 1.00 95.25 85 ARG A CA 1
ATOM 644 C C . ARG A 1 85 ? 5.301 1.595 7.577 1.00 95.25 85 ARG A C 1
ATOM 646 O O . ARG A 1 85 ? 4.451 1.826 8.434 1.00 95.25 85 ARG A O 1
ATOM 653 N N . ILE A 1 86 ? 5.533 0.387 7.072 1.00 96.81 86 ILE A N 1
ATOM 654 C CA . ILE A 1 86 ? 4.882 -0.841 7.543 1.00 96.81 86 ILE A CA 1
ATOM 655 C C . ILE A 1 86 ? 5.251 -1.084 9.006 1.00 96.81 86 ILE A C 1
ATOM 657 O O . ILE A 1 86 ? 4.351 -1.132 9.838 1.00 96.81 86 ILE A O 1
ATOM 661 N N . ASP A 1 87 ? 6.541 -1.079 9.340 1.00 96.81 87 ASP A N 1
ATOM 662 C CA . ASP A 1 87 ? 7.021 -1.316 10.708 1.00 96.81 87 ASP A CA 1
ATOM 663 C C . ASP A 1 87 ? 6.427 -0.292 11.700 1.00 96.81 87 ASP A C 1
ATOM 665 O O . ASP A 1 87 ? 5.999 -0.622 12.811 1.00 96.81 87 ASP A O 1
ATOM 669 N N . ALA A 1 88 ? 6.335 0.978 11.284 1.00 97.19 88 ALA A N 1
ATOM 670 C CA . ALA A 1 88 ? 5.711 2.026 12.087 1.00 97.19 88 ALA A CA 1
ATOM 671 C C . ALA A 1 88 ? 4.205 1.791 12.297 1.00 97.19 88 ALA A C 1
ATOM 673 O O . ALA A 1 88 ? 3.697 2.013 13.399 1.00 97.19 88 ALA A O 1
ATOM 674 N N . LEU A 1 89 ? 3.485 1.354 11.260 1.00 97.56 89 LEU A N 1
ATOM 675 C CA . LEU A 1 89 ? 2.056 1.046 11.350 1.00 97.56 89 LEU A CA 1
ATOM 676 C C . LEU A 1 89 ? 1.795 -0.190 12.219 1.00 97.56 89 LEU A C 1
ATOM 678 O O . LEU A 1 89 ? 0.856 -0.178 13.011 1.00 97.56 89 LEU A O 1
ATOM 682 N N . GLU A 1 90 ? 2.637 -1.217 12.138 1.00 97.94 90 GLU A N 1
ATOM 683 C CA . GLU A 1 90 ? 2.544 -2.416 12.981 1.00 97.94 90 GLU A CA 1
ATOM 684 C C . GLU A 1 90 ? 2.769 -2.092 14.465 1.00 97.94 90 GLU A C 1
ATOM 686 O O . GLU A 1 90 ? 2.028 -2.558 15.339 1.00 97.94 90 GLU A O 1
ATOM 691 N N . SER A 1 91 ? 3.736 -1.219 14.760 1.00 97.69 91 SER A N 1
ATOM 692 C CA . SER A 1 91 ? 3.980 -0.723 16.119 1.00 97.69 91 SER A CA 1
ATOM 693 C C . SER A 1 91 ? 2.795 0.092 16.661 1.00 97.69 91 SER A C 1
ATOM 695 O O . SER A 1 91 ? 2.354 -0.099 17.803 1.00 97.69 91 SER A O 1
ATOM 697 N N . GLN A 1 92 ? 2.208 0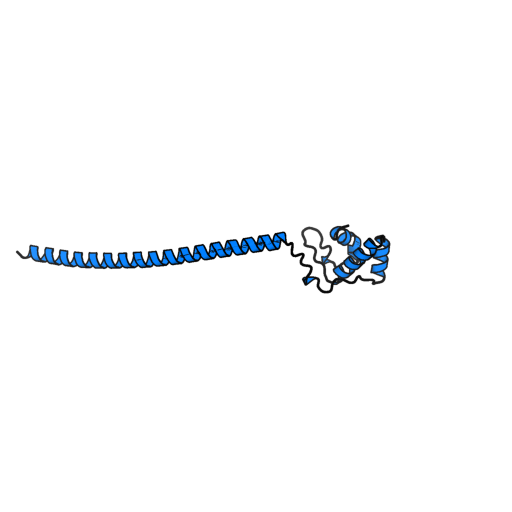.958 15.825 1.00 97.31 92 GLN A N 1
ATOM 698 C CA . GLN A 1 92 ? 1.003 1.717 16.177 1.00 97.31 92 GLN A CA 1
ATOM 699 C C . GLN A 1 92 ? -0.199 0.802 16.425 1.00 97.31 92 GLN A C 1
ATOM 701 O O . GLN A 1 92 ? -0.908 0.990 17.414 1.00 97.31 92 GLN A O 1
ATOM 706 N N . LEU A 1 93 ? -0.402 -0.208 15.576 1.00 98.00 93 LEU A N 1
ATOM 707 C CA . LEU A 1 93 ? -1.476 -1.185 15.728 1.00 98.00 93 LEU A CA 1
ATOM 708 C C . LEU A 1 93 ? -1.334 -1.959 17.041 1.00 98.00 93 LEU A C 1
ATOM 710 O O . LEU A 1 93 ? -2.286 -2.048 17.810 1.00 98.00 93 LEU A O 1
ATOM 714 N N . THR A 1 94 ? -0.129 -2.441 17.343 1.00 98.12 94 THR A N 1
ATOM 715 C CA . THR A 1 94 ? 0.164 -3.147 18.599 1.00 98.12 94 THR A CA 1
ATOM 716 C C . THR A 1 94 ? -0.120 -2.262 19.816 1.00 98.12 94 THR A C 1
ATOM 718 O O . THR A 1 94 ? -0.744 -2.696 20.785 1.00 98.12 94 THR A O 1
ATOM 721 N N . THR A 1 95 ? 0.281 -0.991 19.760 1.00 97.88 95 THR A N 1
ATOM 722 C CA . THR A 1 95 ? 0.014 -0.021 20.832 1.00 97.88 95 THR A CA 1
ATOM 723 C C . THR A 1 95 ? -1.485 0.218 21.016 1.00 97.88 95 THR A C 1
ATOM 725 O O . THR A 1 95 ? -1.974 0.212 22.147 1.00 97.88 95 THR A O 1
ATOM 728 N N . ALA A 1 96 ? -2.224 0.389 19.917 1.00 97.56 96 ALA A N 1
ATOM 729 C CA . ALA A 1 96 ? -3.667 0.602 19.944 1.00 97.56 96 ALA A CA 1
ATOM 730 C C . ALA A 1 96 ? -4.416 -0.614 20.509 1.00 97.56 96 ALA A C 1
ATOM 732 O O . ALA A 1 96 ? -5.296 -0.445 21.351 1.00 97.56 96 ALA A O 1
ATOM 733 N N . LEU A 1 97 ? -4.030 -1.831 20.116 1.00 98.12 97 LEU A N 1
ATOM 734 C CA . LEU A 1 97 ? -4.613 -3.070 20.637 1.00 98.12 97 LEU A CA 1
ATOM 735 C C . LEU A 1 97 ? -4.395 -3.205 22.149 1.00 98.12 97 LEU A C 1
ATOM 737 O O . LEU A 1 97 ? -5.345 -3.451 22.890 1.00 98.12 97 LEU A O 1
ATOM 741 N N . ASN A 1 98 ? -3.175 -2.944 22.624 1.00 97.94 98 ASN A N 1
ATOM 742 C CA . ASN A 1 98 ? -2.862 -2.974 24.053 1.00 97.94 98 ASN A CA 1
ATOM 743 C C . ASN A 1 98 ? -3.652 -1.920 24.847 1.00 97.94 98 ASN A C 1
ATOM 745 O O . ASN A 1 98 ? -4.088 -2.179 25.970 1.00 97.94 98 ASN A O 1
ATOM 749 N N . ALA A 1 99 ? -3.837 -0.723 24.285 1.00 97.25 99 ALA A N 1
ATOM 750 C CA . ALA A 1 99 ? -4.661 0.313 24.900 1.00 97.25 99 ALA A CA 1
ATOM 751 C C . ALA A 1 99 ? -6.136 -0.109 24.979 1.00 97.25 99 ALA A C 1
ATOM 753 O O . ALA A 1 99 ? -6.757 0.077 26.026 1.00 97.25 99 ALA A O 1
ATOM 754 N N . ASN A 1 100 ? -6.669 -0.723 23.920 1.00 97.88 100 ASN A N 1
ATOM 755 C CA . ASN A 1 100 ? -8.046 -1.215 23.891 1.00 97.88 100 ASN A CA 1
ATOM 756 C C . ASN A 1 100 ? -8.279 -2.294 24.951 1.00 97.88 100 ASN A C 1
ATOM 758 O O . ASN A 1 100 ? -9.194 -2.169 25.757 1.00 97.88 100 ASN A O 1
ATOM 762 N N . GLN A 1 101 ? -7.378 -3.272 25.046 1.00 97.75 101 GLN A N 1
ATOM 763 C CA . GLN A 1 101 ? -7.470 -4.331 26.051 1.00 97.75 101 GLN A CA 1
ATOM 764 C C . GLN A 1 101 ? -7.444 -3.775 27.487 1.00 97.75 101 GLN A C 1
ATOM 766 O O . GLN A 1 101 ? -8.153 -4.251 28.374 1.00 97.75 101 GLN A O 1
ATOM 771 N N . ARG A 1 102 ? -6.648 -2.726 27.740 1.00 96.69 102 ARG A N 1
ATOM 772 C CA . ARG A 1 102 ? -6.641 -2.036 29.042 1.00 96.69 102 ARG A CA 1
ATOM 773 C C . ARG A 1 102 ? -7.949 -1.298 29.311 1.00 96.69 102 ARG A C 1
ATOM 775 O O . ARG A 1 102 ? -8.401 -1.282 30.453 1.00 96.69 102 ARG A O 1
ATOM 782 N N . LEU A 1 103 ? -8.531 -0.658 28.298 1.00 97.50 103 LEU A N 1
ATOM 783 C CA . LEU A 1 103 ? -9.812 0.036 28.430 1.00 97.50 103 LEU A CA 1
ATOM 784 C C . LEU A 1 103 ? -10.951 -0.945 28.704 1.00 97.50 103 LEU A C 1
ATOM 786 O O . LEU A 1 103 ? -11.743 -0.681 29.604 1.00 97.50 103 LEU A O 1
ATOM 790 N N . GLU A 1 104 ? -10.980 -2.084 28.015 1.00 97.19 104 GLU A N 1
ATOM 791 C CA . GLU A 1 104 ? -11.932 -3.171 28.272 1.00 97.19 104 GLU A CA 1
ATOM 792 C C . GLU A 1 104 ? -11.826 -3.667 29.720 1.00 97.19 104 GLU A C 1
ATOM 794 O O . GLU A 1 104 ? -12.822 -3.687 30.439 1.00 97.19 104 GLU A O 1
ATOM 799 N N . GLY A 1 105 ? -10.610 -3.934 30.211 1.00 97.31 105 GLY A N 1
ATOM 800 C CA . GLY A 1 105 ? -10.414 -4.341 31.606 1.00 97.31 105 GLY A CA 1
ATOM 801 C C . GLY A 1 105 ? -10.881 -3.292 32.627 1.00 97.31 105 GLY A C 1
ATOM 802 O O . GLY A 1 105 ? -11.448 -3.638 33.663 1.00 97.31 105 GLY A O 1
ATOM 803 N N . ARG A 1 106 ? -10.686 -1.996 32.341 1.00 97.31 106 ARG A N 1
ATOM 804 C CA . ARG A 1 106 ? -11.205 -0.913 33.199 1.00 97.31 106 ARG A CA 1
ATOM 805 C C . ARG A 1 106 ? -12.725 -0.811 33.129 1.00 97.31 106 ARG A C 1
ATOM 807 O O . ARG A 1 106 ? -13.344 -0.520 34.147 1.00 97.31 106 ARG A O 1
ATOM 814 N N . PHE A 1 107 ? -13.311 -1.027 31.957 1.00 97.19 107 PHE A N 1
ATOM 815 C CA . PHE A 1 107 ? -14.757 -1.015 31.772 1.00 97.19 107 PHE A CA 1
ATOM 816 C C . PHE A 1 107 ? -15.424 -2.131 32.581 1.00 97.19 107 PHE A C 1
ATOM 818 O O . PHE A 1 107 ? -16.378 -1.865 33.311 1.00 97.19 107 PHE A O 1
ATOM 825 N N . ASP A 1 108 ? -14.868 -3.342 32.535 1.00 97.62 108 ASP A N 1
ATOM 826 C CA . ASP A 1 108 ? -15.344 -4.474 33.331 1.00 97.62 108 ASP A CA 1
ATOM 827 C C . ASP A 1 108 ? -15.279 -4.187 34.831 1.00 97.62 108 ASP A C 1
ATOM 829 O O . ASP A 1 108 ? -16.228 -4.461 35.567 1.00 97.62 108 ASP A O 1
ATOM 833 N N . GLU A 1 109 ? -14.174 -3.603 35.293 1.00 97.25 109 GLU A N 1
ATOM 834 C CA . GLU A 1 109 ? -13.995 -3.266 36.702 1.00 97.25 109 GLU A CA 1
ATOM 835 C C . GLU A 1 109 ? -14.987 -2.194 37.170 1.00 97.25 109 GLU A C 1
ATOM 837 O O . GLU A 1 109 ? -15.648 -2.363 38.194 1.00 97.25 109 GLU A O 1
ATOM 842 N N . VAL A 1 110 ? -15.162 -1.124 36.390 1.00 97.62 110 VAL A N 1
ATOM 843 C CA . VAL A 1 110 ? -16.153 -0.079 36.690 1.00 97.62 110 VAL A CA 1
ATOM 844 C C . VAL A 1 110 ? -17.568 -0.658 36.707 1.00 97.62 110 VAL A C 1
ATOM 846 O O . VAL A 1 110 ? -18.348 -0.321 37.596 1.00 97.62 110 VAL A O 1
ATOM 849 N N . ASN A 1 111 ? -17.900 -1.566 35.786 1.00 97.56 111 ASN A N 1
ATOM 850 C CA . ASN A 1 111 ? -19.197 -2.242 35.794 1.00 97.56 111 ASN A CA 1
ATOM 851 C C . ASN A 1 111 ? -19.398 -3.093 37.051 1.00 97.56 111 ASN A C 1
ATOM 853 O O . ASN A 1 111 ? -20.472 -3.041 37.649 1.00 97.56 111 ASN A O 1
ATOM 857 N N . ARG A 1 112 ? -18.381 -3.838 37.503 1.00 97.44 112 ARG A N 1
ATOM 858 C CA . ARG A 1 112 ? -18.479 -4.596 38.763 1.00 97.44 112 ARG A CA 1
ATOM 859 C C . ARG A 1 112 ? -18.706 -3.681 39.959 1.00 97.44 112 ARG A C 1
ATOM 861 O O . ARG A 1 112 ? -19.574 -3.969 40.780 1.00 97.44 112 ARG A O 1
ATOM 868 N N . GLN A 1 113 ? -17.963 -2.579 40.047 1.00 97.31 113 GLN A N 1
ATOM 869 C CA . GLN A 1 113 ? -18.122 -1.601 41.127 1.00 97.31 113 GLN A CA 1
ATOM 870 C C . GLN A 1 113 ? -19.513 -0.966 41.110 1.00 97.31 113 GLN A C 1
ATOM 872 O O . GLN A 1 113 ? -20.140 -0.823 42.159 1.00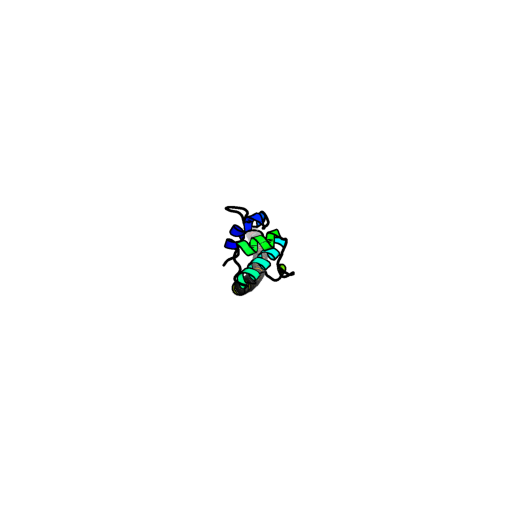 97.31 113 GLN A O 1
ATOM 877 N N . LEU A 1 114 ? -20.026 -0.642 39.922 1.00 97.44 114 LEU A N 1
ATOM 878 C CA . LEU A 1 114 ? -21.365 -0.094 39.756 1.00 97.44 114 LEU A CA 1
ATOM 879 C C . LEU A 1 114 ? -22.440 -1.073 40.243 1.00 97.44 114 LEU A C 1
ATOM 881 O O . LEU A 1 114 ? -23.355 -0.672 40.962 1.00 97.44 114 LEU A O 1
ATOM 885 N N . GLU A 1 115 ? -22.336 -2.351 39.881 1.00 97.94 115 GLU A N 1
ATOM 886 C CA . GLU A 1 115 ? -23.291 -3.370 40.324 1.00 97.94 115 GLU A CA 1
ATOM 887 C C . GLU A 1 115 ? -23.201 -3.636 41.834 1.00 97.94 115 GLU A C 1
ATOM 889 O O . GLU A 1 115 ? -24.236 -3.750 42.497 1.00 97.94 115 GLU A O 1
ATOM 894 N N . ALA A 1 116 ? -21.994 -3.647 42.408 1.00 97.50 116 ALA A N 1
ATOM 895 C CA . ALA A 1 116 ? -21.802 -3.760 43.853 1.00 97.50 116 ALA A CA 1
ATOM 896 C C . ALA A 1 116 ? -22.441 -2.579 44.607 1.00 97.50 116 ALA A C 1
ATOM 898 O O . ALA A 1 116 ? -23.226 -2.792 45.532 1.00 97.50 116 ALA A O 1
ATOM 899 N N . ALA A 1 117 ? -22.192 -1.345 44.159 1.00 97.00 117 ALA A N 1
ATOM 900 C CA . ALA A 1 117 ? -22.772 -0.144 44.758 1.00 97.00 117 ALA A CA 1
ATOM 901 C C . ALA A 1 117 ? -24.307 -0.128 44.654 1.00 97.00 117 ALA A C 1
ATOM 903 O O . ALA A 1 117 ? -25.000 0.210 45.614 1.00 97.00 117 ALA A O 1
ATOM 904 N N . LYS A 1 118 ? -24.877 -0.552 43.515 1.00 97.62 118 LYS A N 1
ATOM 905 C CA . LYS A 1 118 ? -26.337 -0.700 43.364 1.00 97.62 118 LYS A CA 1
ATOM 906 C C . LYS A 1 118 ? -26.915 -1.724 44.342 1.00 97.62 118 LYS A C 1
ATOM 908 O O . LYS A 1 118 ? -27.992 -1.497 44.899 1.00 97.62 118 LYS A O 1
ATOM 913 N N . ALA A 1 119 ? -26.232 -2.852 44.541 1.00 97.12 119 ALA A N 1
ATOM 914 C CA . ALA A 1 119 ? -26.660 -3.878 45.486 1.00 97.12 119 ALA A CA 1
ATOM 915 C C . ALA A 1 119 ? -26.630 -3.362 46.933 1.00 97.12 119 ALA A C 1
ATOM 917 O O . ALA A 1 119 ? -27.580 -3.600 47.682 1.00 97.12 119 ALA A O 1
ATOM 918 N N . GLU A 1 120 ? -25.595 -2.604 47.297 1.00 97.56 120 GLU A N 1
ATOM 919 C CA . GLU A 1 120 ? -25.460 -1.969 48.609 1.00 97.56 120 GLU A CA 1
ATOM 920 C C . GLU A 1 120 ? -26.561 -0.932 48.860 1.00 97.56 120 GLU A C 1
ATOM 922 O O . GLU A 1 120 ? -27.265 -1.018 49.865 1.00 97.56 120 GLU A O 1
ATOM 927 N N . ILE A 1 121 ? -26.815 -0.029 47.904 1.00 97.12 121 ILE A N 1
ATOM 928 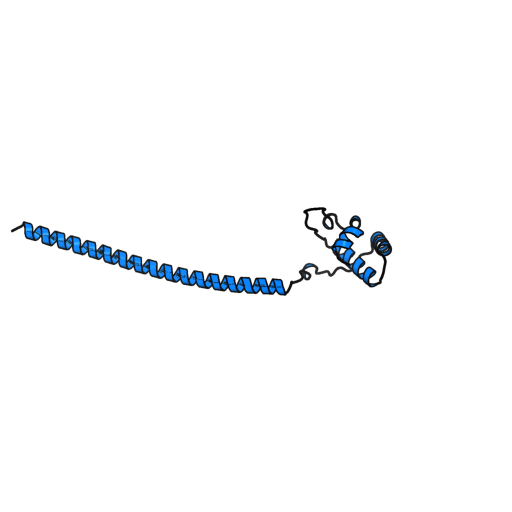C CA . ILE A 1 121 ? -27.921 0.943 47.982 1.00 97.12 121 ILE A CA 1
ATOM 929 C C . ILE A 1 121 ? -29.257 0.223 48.196 1.00 97.12 121 ILE A C 1
ATOM 931 O O . ILE A 1 121 ? -30.074 0.625 49.025 1.00 97.12 121 ILE A O 1
ATOM 935 N N . LYS A 1 122 ? -29.491 -0.877 47.472 1.00 97.06 122 LYS A N 1
ATOM 936 C CA . LYS A 1 122 ? -30.713 -1.674 47.624 1.00 97.06 122 LYS A CA 1
ATOM 937 C C . LYS A 1 122 ? -30.820 -2.312 49.012 1.00 97.06 122 LYS A C 1
ATOM 939 O O . LYS A 1 122 ? -31.930 -2.414 49.534 1.00 97.06 122 LYS A O 1
ATOM 944 N N . ALA A 1 123 ? -29.710 -2.765 49.592 1.00 96.38 123 ALA A N 1
ATOM 945 C CA . ALA A 1 123 ? -29.681 -3.324 50.940 1.00 96.38 123 ALA A CA 1
ATOM 946 C C . ALA A 1 123 ? -29.976 -2.247 51.996 1.00 96.38 123 ALA A C 1
ATOM 948 O O . ALA A 1 123 ? -30.891 -2.429 52.799 1.00 96.38 123 ALA A O 1
ATOM 949 N N . LEU A 1 124 ? -29.294 -1.101 51.913 1.00 95.75 124 LEU A N 1
ATOM 950 C CA . LEU A 1 124 ? -29.494 0.042 52.807 1.00 95.75 124 LEU A CA 1
ATOM 951 C C . LEU A 1 124 ? -30.935 0.560 52.755 1.00 95.75 124 LEU A C 1
ATOM 953 O O . LEU A 1 124 ? -31.556 0.750 53.796 1.00 95.75 124 LEU A O 1
ATOM 957 N N . ASN A 1 125 ? -31.522 0.690 51.563 1.00 95.62 125 ASN A N 1
ATOM 958 C CA . ASN A 1 125 ? -32.918 1.119 51.417 1.00 95.62 125 ASN A CA 1
ATOM 959 C C . ASN A 1 125 ? -33.912 0.159 52.091 1.00 95.62 125 ASN A C 1
ATOM 961 O O . ASN A 1 125 ? -34.923 0.596 52.639 1.00 95.62 125 ASN A O 1
ATOM 965 N N . ARG A 1 126 ? -33.644 -1.155 52.082 1.00 94.44 126 ARG A N 1
ATOM 966 C CA . ARG A 1 126 ? -34.481 -2.131 52.806 1.00 94.44 126 ARG A CA 1
ATOM 967 C C . ARG A 1 126 ? -34.345 -1.985 54.317 1.00 94.44 126 ARG A C 1
ATOM 969 O O . ARG A 1 126 ? -35.323 -2.182 55.034 1.00 94.44 126 ARG A O 1
ATOM 976 N N . GLU A 1 127 ? -33.143 -1.692 54.798 1.00 94.31 127 GLU A N 1
ATOM 977 C CA . GLU A 1 127 ? -32.873 -1.512 56.222 1.00 94.31 127 GLU A CA 1
ATOM 978 C C . GLU A 1 127 ? -33.493 -0.223 56.761 1.00 94.31 127 GLU A C 1
ATOM 98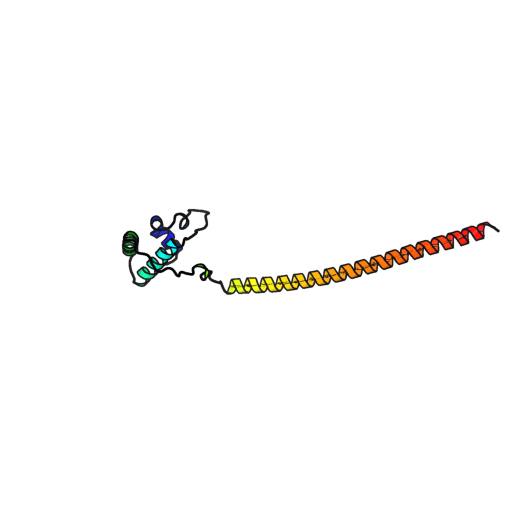0 O O . GLU A 1 127 ? -34.176 -0.270 57.783 1.00 94.31 127 GLU A O 1
ATOM 985 N N . ILE A 1 128 ? -33.379 0.880 56.014 1.00 93.75 128 ILE A N 1
ATOM 986 C CA . ILE A 1 128 ? -34.096 2.132 56.292 1.00 93.75 128 ILE A CA 1
ATOM 987 C C . ILE A 1 128 ? -35.600 1.860 56.388 1.00 93.75 128 ILE A C 1
ATOM 989 O O . ILE A 1 128 ? -36.206 2.182 57.406 1.00 93.75 128 ILE A O 1
ATOM 993 N N . GLY A 1 129 ? -36.184 1.166 55.402 1.00 93.44 129 GLY A N 1
ATOM 994 C CA . GLY A 1 129 ? -37.610 0.829 55.427 1.00 93.44 129 GLY A CA 1
ATOM 995 C C . GLY A 1 129 ? -38.029 0.005 56.654 1.00 93.44 129 GLY A C 1
ATOM 996 O O . GLY A 1 129 ? -39.089 0.252 57.229 1.00 93.44 129 GLY A O 1
ATOM 997 N N . ARG A 1 130 ? -37.190 -0.936 57.119 1.00 92.06 130 ARG A N 1
ATOM 998 C CA . ARG A 1 130 ? -37.450 -1.655 58.381 1.00 92.06 130 ARG A CA 1
ATOM 999 C C . ARG A 1 130 ? -37.423 -0.718 59.584 1.00 92.06 130 ARG A C 1
ATOM 1001 O O . ARG A 1 130 ? -38.344 -0.766 60.396 1.00 92.06 130 ARG A O 1
ATOM 1008 N N . LEU A 1 131 ? -36.390 0.112 59.707 1.00 91.50 131 LEU A N 1
ATOM 1009 C CA . LEU A 1 131 ? -36.223 1.024 60.842 1.00 91.50 131 LEU A CA 1
ATOM 1010 C C . LEU A 1 131 ? -37.351 2.061 60.919 1.00 91.50 131 LEU A C 1
ATOM 1012 O O . LEU A 1 131 ? -37.835 2.355 62.011 1.00 91.50 131 LEU A O 1
ATOM 1016 N N . GLU A 1 132 ? -37.804 2.575 59.777 1.00 89.44 132 GLU A N 1
ATOM 1017 C CA . GLU A 1 132 ? -38.940 3.498 59.698 1.00 89.44 132 GLU A CA 1
ATOM 1018 C C . GLU A 1 132 ? -40.252 2.822 60.115 1.00 89.44 132 GLU A C 1
ATOM 1020 O O . GLU A 1 132 ? -41.000 3.383 60.914 1.00 89.44 132 GLU A O 1
ATOM 1025 N N . SER A 1 133 ? -40.505 1.585 59.670 1.00 83.94 133 SER A N 1
ATOM 1026 C CA . SER A 1 133 ? -41.699 0.833 60.088 1.00 83.94 133 SER A CA 1
ATOM 1027 C C . SER A 1 133 ? -41.704 0.468 61.583 1.00 83.94 133 SER A C 1
ATOM 1029 O O . SER A 1 133 ? -42.760 0.469 62.216 1.00 83.94 133 SER A O 1
ATOM 1031 N N .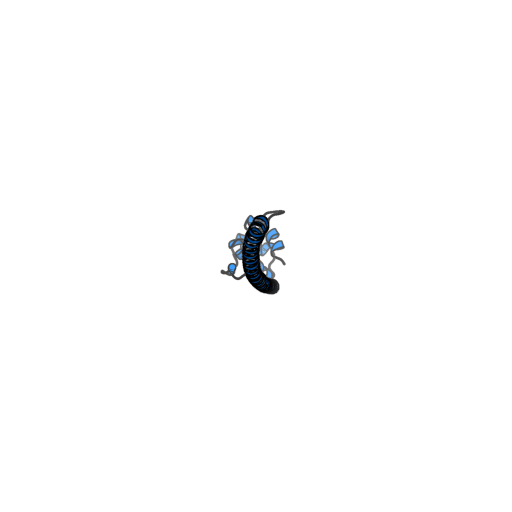 GLY A 1 134 ? -40.530 0.213 62.171 1.00 76.12 134 GLY A N 1
ATOM 1032 C CA . GLY A 1 134 ? -40.390 -0.096 63.597 1.00 76.12 134 GLY A CA 1
ATOM 1033 C C . GLY A 1 134 ? -40.621 1.109 64.513 1.00 76.12 134 GLY A C 1
ATOM 1034 O O . GLY A 1 134 ? -41.159 0.942 65.599 1.00 76.12 134 GLY A O 1
ATOM 1035 N N . LYS A 1 135 ? -40.279 2.325 64.066 1.00 67.12 135 LYS A N 1
ATOM 1036 C CA . LYS A 1 135 ? -40.482 3.571 64.830 1.00 67.12 135 LYS A CA 1
ATOM 1037 C C . LYS A 1 135 ? -41.908 4.129 64.774 1.00 67.12 135 LYS A C 1
ATOM 1039 O O . LYS A 1 135 ? -42.248 4.960 65.602 1.00 67.12 135 LYS A O 1
ATOM 1044 N N . GLY A 1 136 ? -42.724 3.715 63.804 1.00 56.56 136 GLY A N 1
ATOM 1045 C CA . GLY A 1 136 ? -44.131 4.131 63.692 1.00 56.56 136 GLY A CA 1
ATOM 1046 C C . GLY A 1 136 ? -45.128 3.243 64.448 1.00 56.56 136 GLY A C 1
ATOM 1047 O O . GLY A 1 136 ? -46.328 3.472 64.333 1.00 56.56 136 GLY A O 1
ATOM 1048 N N . SER A 1 137 ? -44.649 2.212 65.154 1.00 55.19 137 SER A N 1
ATOM 1049 C CA . SER A 1 137 ? -45.476 1.198 65.835 1.00 55.19 137 SER A CA 1
ATOM 1050 C C . SER A 1 137 ? -45.464 1.308 67.374 1.00 55.19 137 SER A C 1
ATOM 1052 O O . SER A 1 137 ? -46.023 0.435 68.036 1.00 55.19 137 SER A O 1
ATOM 1054 N N . GLU A 1 138 ? -44.831 2.348 67.929 1.00 46.16 138 GLU A N 1
ATOM 1055 C CA . GLU A 1 138 ? -44.869 2.744 69.352 1.00 46.16 138 GLU A CA 1
ATOM 1056 C C . GLU A 1 138 ? -45.755 3.981 69.539 1.00 46.16 138 GLU A C 1
ATOM 1058 O O . GLU A 1 138 ? -46.475 4.033 70.562 1.00 46.16 138 GLU A O 1
#